Protein AF-A0A0N4UZM1-F1 (afdb_monomer)

Solvent-accessible surface area (backbone atoms only — not comparable to full-atom values): 6048 Å² total; per-residue (Å²): 134,87,82,79,82,72,85,77,78,79,79,71,56,72,70,62,53,51,60,50,52,52,53,50,51,53,54,52,49,54,53,52,50,51,52,53,54,54,35,59,75,34,82,95,64,46,88,50,103,59,91,76,54,71,68,57,48,52,54,53,49,55,54,48,53,49,53,52,51,52,51,50,52,51,50,46,68,78,46,78,52,64,77,59,48,55,52,48,51,61,68,62,51,54,70,75,78,107

Mean predicted aligned error: 13.06 Å

Organism: Enterobius vermicularis (NCBI:txid51028)

Sequence (98 aa):
MKEKKGNQISKKAPHEVSKRNERERIRVSTVNQAFLALQRHLPSIRSHNKRVSKLRILKTAISYIQSLQDLLQVILKFFPNYERLLLITVFFILPVLA

Structure (mmCIF, N/CA/C/O backbone):
data_AF-A0A0N4UZM1-F1
#
_entry.id   AF-A0A0N4UZM1-F1
#
loop_
_atom_site.group_PDB
_atom_site.id
_atom_site.type_symbol
_atom_site.label_atom_id
_atom_site.label_alt_id
_atom_site.label_comp_id
_atom_site.label_asym_id
_atom_site.label_entity_id
_atom_site.label_seq_id
_atom_site.pdbx_PDB_ins_code
_atom_site.Cartn_x
_atom_site.Cartn_y
_atom_site.Cartn_z
_atom_site.occupancy
_atom_site.B_iso_or_equiv
_atom_site.auth_seq_id
_atom_site.auth_comp_id
_atom_site.auth_asym_id
_atom_site.auth_atom_id
_atom_site.pdbx_PDB_model_num
ATOM 1 N N . MET A 1 1 ? -28.232 -31.933 44.687 1.00 48.53 1 MET A N 1
ATOM 2 C CA . MET A 1 1 ? -28.590 -31.097 43.519 1.00 48.53 1 MET A CA 1
ATOM 3 C C . MET A 1 1 ?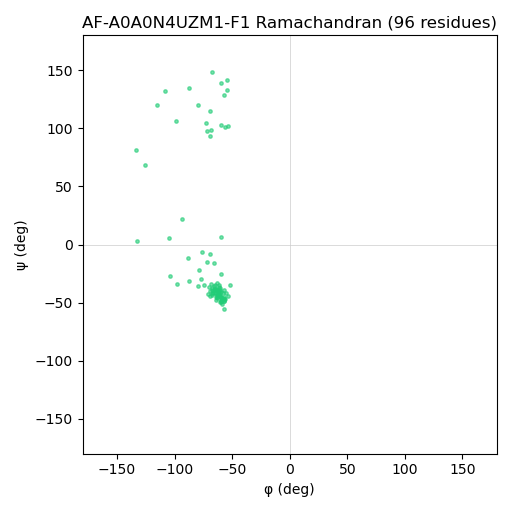 -27.405 -30.177 43.236 1.00 48.53 1 MET A C 1
ATOM 5 O O . MET A 1 1 ? -27.035 -29.432 44.129 1.00 48.53 1 MET A O 1
ATOM 9 N N . LYS A 1 2 ? -26.701 -30.331 42.105 1.00 44.59 2 LYS A N 1
ATOM 10 C CA . LYS A 1 2 ? -25.445 -29.600 41.833 1.00 44.59 2 LYS A CA 1
ATOM 11 C C . LYS A 1 2 ? -25.757 -28.177 41.360 1.00 44.59 2 LYS A C 1
ATOM 13 O O . LYS A 1 2 ? -26.416 -28.000 40.341 1.00 44.59 2 LYS A O 1
ATOM 18 N N . GLU A 1 3 ? -25.279 -27.192 42.107 1.00 46.53 3 GLU A N 1
ATOM 19 C CA . GLU A 1 3 ? -25.413 -25.766 41.816 1.00 46.53 3 GLU A CA 1
ATOM 20 C C . GLU A 1 3 ? -24.564 -25.409 40.582 1.00 46.53 3 GLU A C 1
ATOM 22 O O . GLU A 1 3 ? -23.338 -25.558 40.573 1.00 46.53 3 GLU A O 1
ATOM 27 N N . LYS A 1 4 ? -25.214 -24.993 39.489 1.00 53.75 4 LYS A N 1
ATOM 28 C CA . LYS A 1 4 ? -24.525 -24.505 38.289 1.00 53.75 4 LYS A CA 1
ATOM 29 C C . LYS A 1 4 ? -23.954 -23.119 38.594 1.00 53.75 4 LYS A C 1
ATOM 31 O O . LYS A 1 4 ? -24.694 -22.141 38.600 1.00 53.75 4 LYS A O 1
ATOM 36 N N . LYS A 1 5 ? -22.635 -23.026 38.804 1.00 49.47 5 LYS A N 1
ATOM 37 C CA . LYS A 1 5 ? -21.912 -21.745 38.821 1.00 49.47 5 LYS A CA 1
ATOM 38 C C . LYS A 1 5 ? -22.095 -21.057 37.466 1.00 49.47 5 LYS A C 1
ATOM 40 O O . LYS A 1 5 ? -21.478 -21.444 36.475 1.00 49.47 5 LYS A O 1
ATOM 45 N N . GLY A 1 6 ? -22.977 -20.060 37.436 1.00 48.53 6 GLY A N 1
ATOM 46 C CA . GLY A 1 6 ? -23.127 -19.140 36.318 1.00 48.53 6 GLY A CA 1
ATOM 47 C C . GLY A 1 6 ? -21.781 -18.500 35.986 1.00 48.53 6 GLY A C 1
ATOM 48 O O . GLY A 1 6 ? -21.037 -18.080 36.872 1.00 48.53 6 GLY A O 1
ATOM 49 N N . ASN A 1 7 ? -21.462 -18.485 34.697 1.00 42.75 7 ASN A N 1
ATOM 50 C CA . ASN A 1 7 ? -20.240 -17.942 34.127 1.00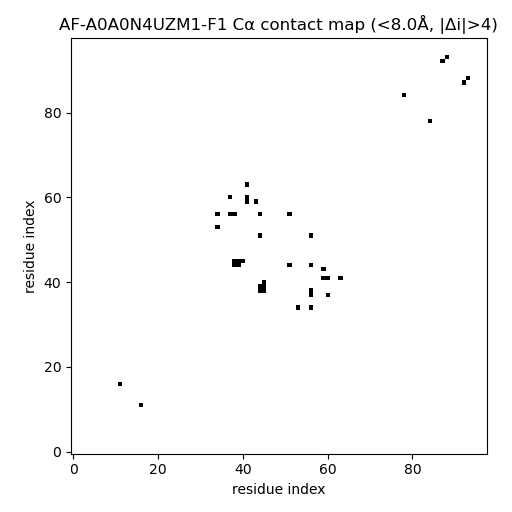 42.75 7 ASN A CA 1
ATOM 51 C C . ASN A 1 7 ? -20.084 -16.461 34.529 1.00 42.75 7 ASN A C 1
ATOM 53 O O . ASN A 1 7 ? -20.759 -15.589 33.981 1.00 42.75 7 ASN A O 1
ATOM 57 N N . GLN A 1 8 ? -19.235 -16.172 35.519 1.00 50.31 8 GLN A N 1
ATOM 58 C CA . GLN A 1 8 ? -18.961 -14.807 35.964 1.00 50.31 8 GLN A CA 1
ATOM 59 C C . GLN A 1 8 ? -18.126 -14.087 34.900 1.00 50.31 8 GLN A C 1
ATOM 61 O O . GLN A 1 8 ? -16.904 -14.219 34.845 1.00 50.31 8 GLN A O 1
ATOM 66 N N . ILE A 1 9 ? -18.785 -13.302 34.047 1.00 57.41 9 ILE A N 1
ATOM 67 C CA . ILE A 1 9 ? -18.109 -12.347 33.167 1.00 57.41 9 ILE A CA 1
ATOM 68 C C . ILE A 1 9 ? -17.528 -11.251 34.069 1.00 57.41 9 ILE A C 1
ATOM 70 O O . ILE A 1 9 ? -18.240 -10.352 34.513 1.00 57.41 9 ILE A O 1
ATOM 74 N N . SER A 1 10 ? -16.236 -11.361 34.386 1.00 52.75 10 SER A N 1
ATOM 75 C CA . SER A 1 10 ? -15.477 -10.375 35.161 1.00 52.75 10 SER A CA 1
ATOM 76 C C . SER A 1 10 ? -15.615 -8.981 34.526 1.00 52.75 10 SER A C 1
ATOM 78 O O . SER A 1 10 ? -14.994 -8.676 33.503 1.00 52.75 10 SER A O 1
ATOM 80 N N . LYS A 1 11 ? -16.464 -8.126 35.112 1.00 58.41 11 LYS A N 1
ATOM 81 C CA . LYS A 1 11 ? -16.580 -6.708 34.751 1.00 58.41 11 LYS A CA 1
ATOM 82 C C . LYS A 1 11 ? -15.298 -6.003 35.200 1.00 58.41 11 LYS A C 1
ATOM 84 O O . LYS A 1 11 ? -15.180 -5.598 36.352 1.00 58.41 11 LYS A O 1
ATOM 89 N N . LYS A 1 12 ? -14.312 -5.887 34.307 1.00 61.50 12 LYS A N 1
ATOM 90 C CA . LYS A 1 12 ? -13.082 -5.128 34.586 1.00 61.50 12 LYS A CA 1
ATOM 91 C C . LYS A 1 12 ? -13.420 -3.668 34.902 1.00 61.50 12 LYS A C 1
ATOM 93 O O . LYS A 1 12 ? -14.276 -3.081 34.241 1.00 61.50 12 LYS A O 1
ATOM 98 N N . ALA A 1 13 ? -12.741 -3.096 35.898 1.00 73.69 13 ALA A N 1
ATOM 99 C CA . ALA A 1 13 ? -13.009 -1.746 36.388 1.00 73.69 13 ALA A CA 1
ATOM 100 C C . ALA A 1 13 ? -12.955 -0.700 35.246 1.00 73.69 13 ALA A C 1
ATOM 102 O O . ALA A 1 13 ? -12.070 -0.792 34.387 1.00 73.69 13 ALA A O 1
ATOM 103 N N . PRO A 1 14 ? -13.842 0.318 35.230 1.00 73.31 14 PRO A N 1
ATOM 104 C CA . PRO A 1 14 ? -13.945 1.308 34.146 1.00 73.31 14 PRO A CA 1
ATOM 105 C C . PRO A 1 14 ? -12.614 1.980 33.769 1.00 73.31 14 PRO A C 1
ATOM 107 O O . PRO A 1 14 ? -12.336 2.224 32.594 1.00 73.31 14 PRO A O 1
ATOM 110 N N . HIS A 1 15 ? -11.749 2.208 34.759 1.00 77.38 15 HIS A N 1
ATOM 111 C CA . HIS A 1 15 ? -10.412 2.772 34.574 1.00 77.38 15 HIS A CA 1
ATOM 112 C C . HIS A 1 15 ? -9.494 1.882 33.711 1.00 77.38 15 HIS A C 1
ATOM 114 O O . HIS A 1 15 ? -8.775 2.373 32.838 1.00 77.38 15 HIS A O 1
ATOM 120 N N . GLU A 1 16 ? -9.548 0.556 33.878 1.00 77.81 16 GLU A N 1
ATOM 121 C CA . GLU A 1 16 ? -8.768 -0.358 33.038 1.00 77.81 16 GLU A CA 1
ATOM 122 C C . GLU A 1 16 ? -9.257 -0.393 31.590 1.00 77.81 16 GLU A C 1
ATOM 124 O O . GLU A 1 16 ? -8.456 -0.580 30.668 1.00 77.81 16 GLU A O 1
ATOM 129 N N . VAL A 1 17 ? -10.570 -0.250 31.385 1.00 83.12 17 VAL A N 1
ATOM 130 C CA . VAL A 1 17 ? -11.181 -0.203 30.051 1.00 83.12 17 VAL A CA 1
ATOM 131 C C . VAL A 1 17 ? -10.746 1.069 29.326 1.00 83.12 17 VAL A C 1
ATOM 133 O O . VAL A 1 17 ? -10.312 0.989 28.179 1.00 83.12 17 VAL A O 1
ATOM 136 N N . SER A 1 18 ? -10.745 2.213 30.018 1.00 86.00 18 SER A N 1
ATOM 137 C CA . SER A 1 18 ? -10.247 3.482 29.473 1.00 86.00 18 SER A CA 1
ATOM 138 C C . SER A 1 18 ? -8.789 3.372 29.004 1.00 86.00 18 SER A C 1
ATOM 140 O O . SER A 1 18 ? -8.476 3.658 27.847 1.00 86.00 18 SER A O 1
ATOM 142 N N . LYS A 1 19 ? -7.905 2.810 29.843 1.00 91.25 19 LYS A N 1
ATOM 143 C CA . LYS A 1 19 ? -6.489 2.609 29.490 1.00 91.25 19 LYS A CA 1
ATOM 144 C C . LYS A 1 19 ? -6.2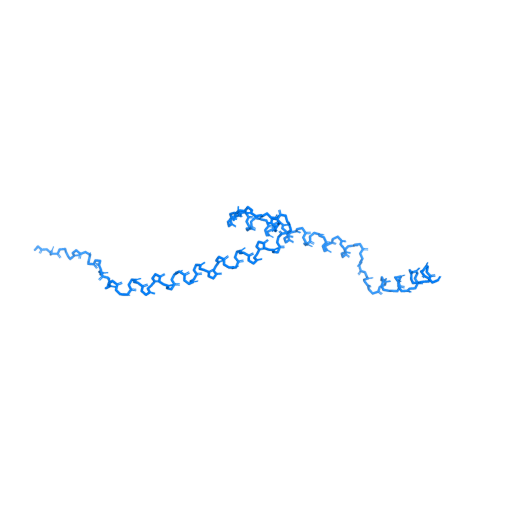96 1.649 28.305 1.00 91.25 19 LYS A C 1
ATOM 146 O O . LYS A 1 19 ? -5.348 1.805 27.537 1.00 91.25 19 LYS A O 1
ATOM 151 N N . ARG A 1 20 ? -7.161 0.636 28.146 1.00 90.06 20 ARG A N 1
ATOM 152 C CA . ARG A 1 20 ? -7.147 -0.255 26.966 1.00 90.06 20 ARG A CA 1
ATOM 153 C C . ARG A 1 20 ? -7.588 0.475 25.699 1.00 90.06 20 ARG A C 1
ATOM 155 O O . ARG A 1 20 ? -6.920 0.332 24.680 1.00 90.06 20 ARG A O 1
ATOM 162 N N . ASN A 1 21 ? -8.657 1.262 25.777 1.00 95.50 21 ASN A N 1
ATOM 163 C CA . ASN A 1 21 ? -9.179 2.017 24.639 1.00 95.50 21 ASN A CA 1
ATOM 164 C C . ASN A 1 21 ? -8.173 3.051 24.134 1.00 95.50 21 ASN A C 1
ATOM 166 O O . ASN A 1 21 ? -8.032 3.213 22.926 1.00 95.50 21 ASN A O 1
ATOM 170 N N . GLU A 1 22 ? -7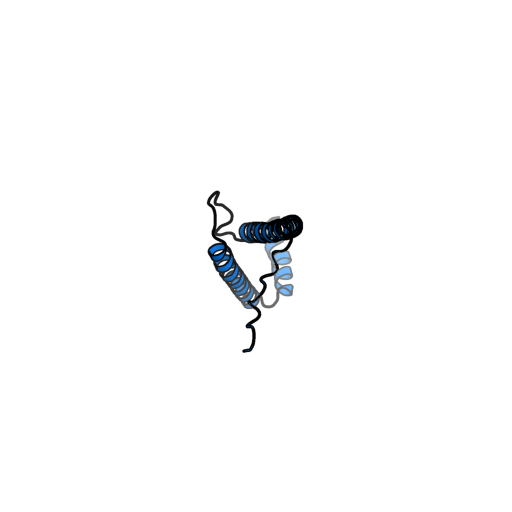.441 3.701 25.038 1.00 94.50 22 GLU A N 1
ATOM 171 C CA . GLU A 1 22 ? -6.401 4.655 24.652 1.00 94.50 22 GLU A CA 1
ATOM 172 C C . GLU A 1 22 ? -5.272 3.979 23.866 1.00 94.50 22 GLU A C 1
ATOM 174 O O . GLU A 1 22 ? -4.887 4.431 22.790 1.00 94.50 22 GLU A O 1
ATOM 179 N N . ARG A 1 23 ? -4.806 2.813 24.331 1.00 94.56 23 ARG A N 1
ATOM 180 C CA . ARG A 1 23 ? -3.814 2.028 23.580 1.00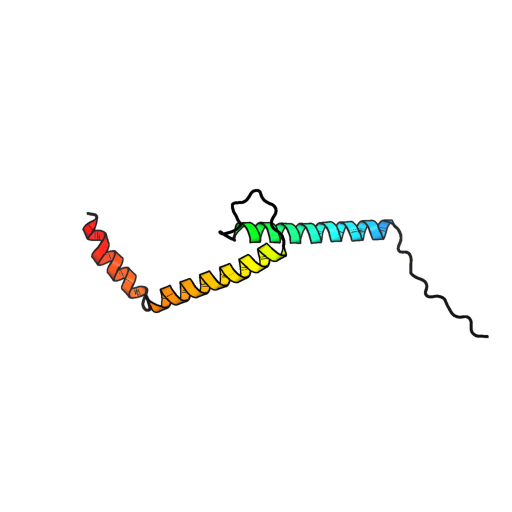 94.56 23 ARG A CA 1
ATOM 181 C C . ARG A 1 23 ? -4.319 1.628 22.199 1.00 94.56 23 ARG A C 1
ATOM 183 O O . ARG A 1 23 ? -3.563 1.697 21.233 1.00 94.56 23 ARG A O 1
ATOM 190 N N . GLU A 1 24 ? -5.584 1.230 22.100 1.00 96.62 24 GLU A N 1
ATOM 191 C CA . GLU A 1 24 ? -6.171 0.862 20.813 1.00 96.62 24 GLU A CA 1
ATOM 192 C C . GLU A 1 24 ? -6.300 2.072 19.880 1.00 96.62 24 GLU A C 1
ATOM 194 O O . GLU A 1 24 ? -6.003 1.958 18.691 1.00 96.62 24 GLU A O 1
ATOM 199 N N . ARG A 1 25 ? -6.635 3.257 20.407 1.00 97.50 25 ARG A N 1
ATOM 200 C CA . ARG A 1 25 ? -6.626 4.511 19.636 1.00 97.50 25 ARG A CA 1
ATOM 201 C C . ARG A 1 25 ? -5.239 4.823 19.081 1.00 97.50 25 ARG A C 1
ATOM 203 O O . ARG A 1 25 ? -5.133 5.115 17.890 1.00 97.50 25 ARG A O 1
ATOM 210 N N . ILE A 1 26 ? -4.190 4.709 19.898 1.00 97.50 26 ILE A N 1
ATOM 211 C CA . ILE A 1 26 ? -2.800 4.924 19.459 1.00 97.50 26 ILE A CA 1
ATOM 212 C C . ILE A 1 26 ? -2.437 3.927 18.356 1.00 97.50 26 ILE A C 1
ATOM 214 O O . ILE A 1 26 ? -1.996 4.332 17.280 1.00 97.50 26 ILE A O 1
ATOM 218 N N . ARG A 1 27 ? -2.705 2.634 18.571 1.00 97.88 27 ARG A N 1
ATOM 219 C CA . ARG A 1 27 ? -2.427 1.579 17.587 1.00 97.88 27 ARG A CA 1
ATOM 220 C C . ARG A 1 27 ? -3.131 1.843 16.254 1.00 97.88 27 ARG A C 1
ATOM 222 O O . ARG A 1 27 ? -2.514 1.757 15.192 1.00 97.88 27 ARG A O 1
ATOM 229 N N . VAL A 1 28 ? -4.420 2.187 16.296 1.00 97.69 28 VAL A N 1
ATOM 230 C CA . VAL A 1 28 ? -5.217 2.504 15.100 1.00 97.69 28 VAL A CA 1
ATOM 231 C C . VAL A 1 28 ? -4.706 3.769 14.410 1.00 97.69 28 VAL A C 1
ATOM 233 O O . VAL A 1 28 ? -4.660 3.805 13.179 1.00 97.69 28 VAL A O 1
ATOM 236 N N . SER A 1 29 ? -4.284 4.782 15.172 1.00 97.62 29 SER A N 1
ATOM 237 C CA . SER A 1 29 ? -3.673 6.001 14.631 1.00 97.62 29 SER A CA 1
ATOM 238 C C . SER A 1 29 ? -2.398 5.683 13.843 1.00 97.62 29 SER A C 1
ATOM 240 O O . SER A 1 29 ? -2.296 6.070 12.677 1.00 97.62 29 SER A O 1
ATOM 242 N N . THR A 1 30 ? -1.490 4.880 14.411 1.00 97.75 30 THR A N 1
ATOM 243 C CA . THR A 1 30 ? -0.266 4.421 13.730 1.00 97.75 30 THR A CA 1
ATOM 244 C C . THR A 1 30 ? -0.584 3.689 12.424 1.00 97.75 30 THR A C 1
ATOM 246 O O . THR A 1 30 ? 0.007 3.978 11.383 1.00 97.75 30 THR A O 1
ATOM 249 N N . VAL A 1 31 ? -1.572 2.786 12.433 1.00 97.69 31 VAL A N 1
ATOM 250 C CA . VAL A 1 31 ? -1.999 2.075 11.215 1.00 97.69 31 VAL A CA 1
ATOM 251 C C . VAL A 1 31 ? -2.549 3.046 10.169 1.00 97.69 31 VAL A C 1
ATOM 253 O O . VAL A 1 31 ? -2.223 2.937 8.989 1.00 97.69 31 VAL A O 1
ATOM 256 N N . ASN A 1 32 ? -3.368 4.017 10.571 1.00 96.75 32 ASN A N 1
ATOM 257 C CA . ASN A 1 32 ? -3.920 4.996 9.636 1.00 96.75 32 ASN A CA 1
ATOM 258 C C . ASN A 1 32 ? -2.823 5.881 9.022 1.00 96.75 32 ASN A C 1
ATOM 260 O O . ASN A 1 32 ? -2.876 6.157 7.824 1.00 96.75 32 ASN A O 1
ATOM 264 N N . GLN A 1 33 ? -1.808 6.268 9.798 1.00 97.19 33 GLN A N 1
ATOM 265 C CA . GLN A 1 33 ? -0.642 6.990 9.282 1.00 97.19 33 GLN A CA 1
ATOM 266 C C . GLN A 1 33 ? 0.124 6.166 8.239 1.00 97.19 33 GLN A C 1
ATOM 268 O O . GLN A 1 33 ? 0.473 6.702 7.186 1.00 97.19 33 GLN A O 1
ATOM 273 N N . ALA A 1 34 ? 0.304 4.861 8.467 1.00 97.50 34 ALA A N 1
ATOM 274 C CA . ALA A 1 34 ? 0.909 3.964 7.481 1.00 97.50 34 ALA A CA 1
ATOM 275 C C . ALA A 1 34 ? 0.087 3.878 6.179 1.00 97.50 34 ALA A C 1
ATOM 277 O O . ALA A 1 34 ? 0.657 3.931 5.090 1.00 97.50 34 ALA A O 1
ATOM 278 N N . PHE A 1 35 ? -1.250 3.834 6.258 1.00 96.81 35 PHE A N 1
ATOM 279 C CA . PHE A 1 35 ? -2.108 3.888 5.063 1.00 96.81 35 PHE A CA 1
ATOM 280 C C . PHE A 1 35 ? -1.965 5.204 4.289 1.00 96.81 35 PHE A C 1
ATOM 282 O O . PHE A 1 35 ? -1.945 5.183 3.058 1.00 96.81 35 PHE A O 1
ATOM 289 N N . LEU A 1 36 ? -1.843 6.339 4.985 1.00 94.56 36 LEU A N 1
ATOM 290 C CA . LEU A 1 36 ? -1.621 7.640 4.346 1.00 94.56 36 LEU A CA 1
ATOM 291 C C . LEU A 1 36 ? -0.245 7.715 3.678 1.00 94.56 36 LEU A C 1
ATOM 293 O O . LEU A 1 36 ? -0.135 8.225 2.564 1.00 94.56 36 LEU A O 1
ATOM 297 N N . ALA A 1 37 ? 0.795 7.196 4.334 1.00 95.56 37 ALA A N 1
ATOM 298 C CA . ALA A 1 37 ? 2.125 7.089 3.743 1.00 95.56 37 ALA A CA 1
ATOM 299 C C . ALA A 1 37 ? 2.084 6.227 2.474 1.00 95.56 37 ALA A C 1
ATOM 301 O O . ALA A 1 37 ? 2.511 6.687 1.417 1.00 95.56 37 ALA A O 1
ATOM 302 N N . LEU A 1 38 ? 1.469 5.042 2.542 1.00 96.75 38 LEU A N 1
ATOM 303 C CA . LEU A 1 38 ? 1.301 4.168 1.384 1.00 96.75 38 LEU A CA 1
ATOM 304 C C . LEU A 1 38 ? 0.552 4.872 0.249 1.00 96.75 38 LEU A C 1
ATOM 306 O O . LEU A 1 38 ? 1.045 4.881 -0.871 1.00 96.75 38 LEU A O 1
ATOM 310 N N . GLN A 1 39 ? -0.580 5.529 0.528 1.00 95.00 39 GLN A N 1
ATOM 311 C CA . GLN A 1 39 ? -1.341 6.275 -0.482 1.00 95.00 39 GLN A CA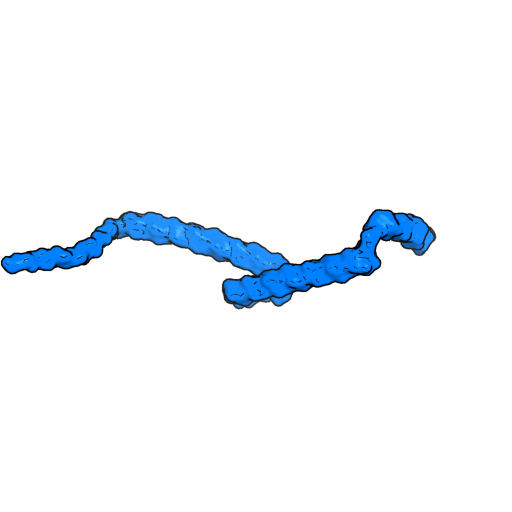 1
ATOM 312 C C . GLN A 1 39 ? -0.484 7.321 -1.195 1.00 95.00 39 GLN A C 1
ATOM 314 O O . GLN A 1 39 ? -0.590 7.459 -2.414 1.00 95.00 39 GLN A O 1
ATOM 319 N N . ARG A 1 40 ? 0.370 8.047 -0.459 1.00 93.94 40 ARG A N 1
ATOM 320 C CA . ARG A 1 40 ? 1.264 9.029 -1.077 1.00 93.94 40 ARG A CA 1
ATOM 321 C C . ARG A 1 40 ? 2.142 8.355 -2.114 1.00 93.94 40 ARG A C 1
ATOM 323 O O . ARG A 1 40 ? 2.252 8.900 -3.190 1.00 93.94 40 ARG A O 1
ATOM 330 N N . HIS A 1 41 ? 2.681 7.165 -1.883 1.00 95.00 41 HIS A N 1
ATOM 331 C CA . HIS A 1 41 ? 3.547 6.503 -2.865 1.00 95.00 41 HIS A CA 1
ATOM 332 C C . HIS A 1 41 ? 2.845 6.014 -4.141 1.00 95.00 41 HIS A C 1
ATOM 334 O O . HIS A 1 41 ? 3.541 5.637 -5.077 1.00 95.00 41 HIS A O 1
ATOM 340 N N . LEU A 1 42 ? 1.511 6.059 -4.226 1.00 95.62 42 LEU A N 1
ATOM 341 C CA . LEU A 1 42 ? 0.744 5.476 -5.329 1.00 95.62 42 LEU A CA 1
ATOM 342 C C . LEU A 1 42 ? 0.344 6.537 -6.370 1.00 95.62 42 LEU A C 1
ATOM 344 O O . LEU A 1 42 ? -0.581 7.312 -6.112 1.00 95.62 42 LEU A O 1
ATOM 348 N N . PRO A 1 43 ? 0.978 6.577 -7.563 1.00 93.00 43 PRO A N 1
ATOM 349 C CA . PRO A 1 43 ? 0.796 7.667 -8.529 1.00 93.00 43 PRO A CA 1
ATOM 350 C C . PRO A 1 43 ? -0.661 7.879 -8.956 1.00 93.00 43 PRO A C 1
ATOM 352 O O . PRO A 1 43 ? -1.126 9.012 -9.035 1.00 93.00 43 PRO A O 1
ATOM 355 N N . SER A 1 44 ? -1.411 6.791 -9.143 1.00 90.88 44 SER A N 1
ATOM 356 C CA . SER A 1 44 ? -2.802 6.814 -9.615 1.00 90.88 44 SER A CA 1
ATOM 357 C C . SER A 1 44 ? -3.820 7.335 -8.595 1.00 90.88 44 SER A C 1
ATOM 359 O O . SER A 1 44 ? -4.959 7.620 -8.962 1.00 90.88 44 SER A O 1
ATOM 361 N N . ILE A 1 45 ? -3.452 7.437 -7.312 1.00 91.75 45 ILE A N 1
ATOM 362 C CA . ILE A 1 45 ? -4.362 7.876 -6.239 1.00 91.75 45 ILE A CA 1
ATOM 363 C C . ILE A 1 45 ? -3.761 8.946 -5.311 1.00 91.75 45 ILE A C 1
ATOM 365 O O . ILE A 1 45 ? -4.428 9.368 -4.362 1.00 91.75 45 ILE A O 1
ATOM 369 N N . ARG A 1 46 ? -2.531 9.410 -5.581 1.00 86.81 46 ARG A N 1
ATOM 370 C CA . ARG A 1 46 ? -1.833 10.448 -4.799 1.00 86.81 46 ARG A CA 1
ATOM 371 C C . ARG A 1 46 ? -2.525 11.815 -4.897 1.00 86.81 46 ARG A C 1
ATOM 373 O O . ARG A 1 46 ? -2.596 12.513 -3.893 1.00 86.81 46 ARG A O 1
ATOM 380 N N . SER A 1 47 ? -3.034 12.191 -6.075 1.00 73.12 47 SER A N 1
ATOM 381 C CA . SER A 1 47 ? -3.431 13.580 -6.397 1.00 73.12 47 SER A CA 1
ATOM 382 C C . SER A 1 47 ? -4.910 13.922 -6.161 1.00 73.12 47 SER A C 1
ATOM 384 O O . SER A 1 47 ? -5.455 14.852 -6.751 1.00 73.12 47 SER A O 1
ATOM 386 N N . HIS A 1 48 ? -5.610 13.176 -5.309 1.00 64.56 48 HIS A N 1
ATOM 387 C CA . HIS A 1 48 ? -7.022 13.444 -5.059 1.00 64.56 48 HIS A CA 1
ATOM 388 C C . HIS A 1 48 ? -7.234 13.874 -3.609 1.00 64.56 48 HIS A C 1
ATOM 390 O O . HIS A 1 48 ? -7.066 13.071 -2.696 1.00 64.56 48 HIS A O 1
ATOM 396 N N . ASN A 1 49 ? -7.767 15.086 -3.406 1.00 70.06 49 AS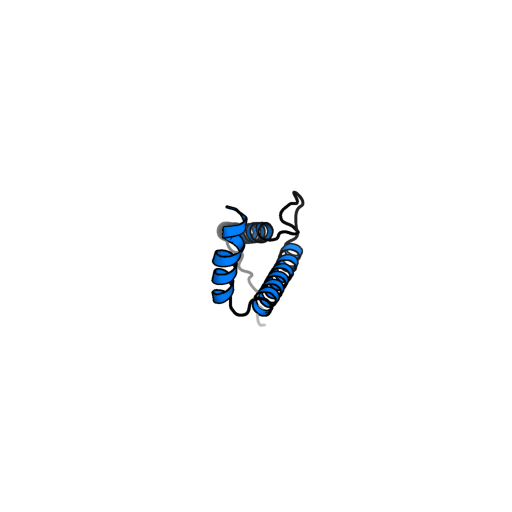N A N 1
ATOM 397 C CA . ASN A 1 49 ? -8.387 15.532 -2.140 1.00 70.06 49 ASN A CA 1
ATOM 398 C C . ASN A 1 49 ? -9.595 14.658 -1.718 1.00 70.06 49 ASN A C 1
ATOM 400 O O . ASN A 1 49 ? -10.313 14.959 -0.766 1.00 70.06 49 ASN A O 1
ATOM 404 N N . LYS A 1 50 ? -9.840 13.559 -2.437 1.00 81.38 50 LYS A N 1
ATOM 405 C CA . LYS A 1 50 ? -10.887 12.582 -2.193 1.00 81.38 50 LYS A CA 1
ATOM 406 C C . LYS A 1 50 ? -10.380 11.520 -1.224 1.00 81.38 50 LYS A C 1
ATOM 408 O O . LYS A 1 50 ? -9.309 10.946 -1.405 1.00 81.38 50 LYS A O 1
ATOM 413 N N . ARG A 1 51 ? -11.208 11.188 -0.232 1.00 87.38 51 ARG A N 1
ATOM 414 C CA . ARG A 1 51 ? -10.970 10.043 0.656 1.00 87.38 51 ARG A CA 1
ATOM 415 C C . ARG A 1 51 ? -10.844 8.753 -0.159 1.00 87.38 51 ARG A C 1
ATOM 417 O O . ARG A 1 51 ? -11.729 8.428 -0.951 1.00 87.38 51 ARG A O 1
ATOM 424 N N . VAL A 1 52 ? -9.771 7.999 0.079 1.00 91.62 52 VAL A N 1
ATOM 425 C CA . VAL A 1 52 ? -9.532 6.692 -0.543 1.00 91.62 52 VAL A CA 1
ATOM 426 C C . VAL A 1 52 ? -9.718 5.590 0.498 1.00 91.62 52 VAL A C 1
ATOM 428 O O . VAL A 1 52 ? -9.204 5.668 1.609 1.00 91.62 52 VAL A O 1
ATOM 431 N N . SER A 1 53 ? -10.475 4.548 0.151 1.00 95.56 53 SER A N 1
ATOM 432 C CA . SER A 1 53 ? -10.677 3.397 1.041 1.00 95.56 53 SER A CA 1
ATOM 433 C C . SER A 1 53 ? -9.386 2.589 1.233 1.00 95.56 53 SER A C 1
ATOM 435 O O . SER A 1 53 ? -8.616 2.437 0.283 1.00 95.56 53 SER A O 1
ATOM 437 N N . LYS A 1 54 ? -9.214 1.970 2.410 1.00 96.50 54 LYS A N 1
ATOM 438 C CA . LYS A 1 54 ? -8.079 1.077 2.719 1.00 96.50 54 LYS A CA 1
ATOM 439 C C . LYS A 1 54 ? -7.921 -0.051 1.695 1.00 96.50 54 LYS A C 1
ATOM 441 O O . LYS A 1 54 ? -6.822 -0.281 1.210 1.00 96.50 54 LYS A O 1
ATOM 446 N N . LEU A 1 55 ? -9.024 -0.696 1.302 1.00 97.62 55 LEU A N 1
ATOM 447 C CA . LEU A 1 55 ? -9.010 -1.763 0.295 1.00 97.62 55 LEU A CA 1
ATOM 448 C C . LEU A 1 55 ? -8.488 -1.267 -1.058 1.00 97.62 55 LEU A C 1
ATOM 450 O O . LEU A 1 55 ? -7.669 -1.933 -1.684 1.00 97.62 55 LEU A O 1
ATOM 454 N N . ARG A 1 56 ? -8.939 -0.087 -1.500 1.00 96.06 56 ARG A N 1
ATOM 455 C CA . ARG A 1 56 ? -8.452 0.521 -2.743 1.00 96.06 56 ARG A CA 1
ATOM 456 C C . ARG A 1 56 ? -6.960 0.840 -2.663 1.00 96.06 56 ARG A C 1
ATOM 458 O O . ARG A 1 56 ? -6.258 0.511 -3.606 1.00 96.06 56 ARG A O 1
ATOM 465 N N . ILE A 1 57 ? -6.476 1.396 -1.547 1.00 97.00 57 ILE A N 1
ATOM 466 C CA . ILE A 1 57 ? -5.038 1.649 -1.336 1.00 97.00 57 ILE A CA 1
ATOM 467 C C . ILE A 1 57 ? -4.236 0.347 -1.495 1.00 97.00 57 ILE A C 1
ATOM 469 O O . ILE A 1 57 ? -3.260 0.330 -2.238 1.00 97.00 57 ILE A O 1
ATOM 473 N N . LEU A 1 58 ? -4.674 -0.753 -0.869 1.00 98.44 58 LEU A N 1
ATOM 474 C CA . LEU A 1 58 ? -3.985 -2.049 -0.962 1.00 98.44 58 LEU A CA 1
ATOM 475 C C . LEU A 1 58 ? -3.989 -2.616 -2.384 1.00 98.44 58 LEU A C 1
ATOM 477 O O . LEU A 1 58 ? -2.938 -3.006 -2.884 1.00 98.44 58 LEU A O 1
ATOM 481 N N . LYS A 1 59 ? -5.148 -2.625 -3.057 1.00 98.19 59 LYS A N 1
ATOM 482 C CA . LYS A 1 59 ? -5.247 -3.097 -4.448 1.00 98.19 59 LYS A CA 1
ATOM 483 C C . LYS A 1 59 ? -4.331 -2.295 -5.372 1.00 98.19 59 LYS A C 1
ATOM 485 O O . LYS A 1 59 ? -3.598 -2.875 -6.161 1.00 98.19 59 LYS A O 1
ATOM 490 N N . THR A 1 60 ? -4.340 -0.970 -5.239 1.00 97.19 60 THR A N 1
ATOM 491 C CA . THR A 1 60 ? -3.491 -0.091 -6.046 1.00 97.19 60 THR A CA 1
ATOM 492 C C . THR A 1 60 ? -2.004 -0.286 -5.741 1.00 97.19 60 THR A C 1
ATOM 494 O O . THR A 1 60 ? -1.202 -0.244 -6.667 1.00 97.19 60 THR A O 1
ATOM 497 N N . ALA A 1 61 ? -1.627 -0.549 -4.486 1.00 98.25 61 ALA A N 1
ATOM 498 C CA . ALA A 1 61 ? -0.246 -0.870 -4.126 1.00 98.25 61 ALA A CA 1
ATOM 499 C C . ALA A 1 61 ? 0.248 -2.161 -4.781 1.00 98.25 61 ALA A C 1
ATOM 501 O O . ALA A 1 61 ? 1.334 -2.167 -5.355 1.00 98.25 61 ALA A O 1
ATOM 502 N N . ILE A 1 62 ? -0.562 -3.222 -4.745 1.00 98.50 62 ILE A N 1
ATOM 503 C CA . ILE A 1 62 ? -0.232 -4.503 -5.384 1.00 98.50 62 ILE A CA 1
ATOM 504 C C . ILE A 1 62 ? -0.013 -4.302 -6.885 1.00 98.50 62 ILE A C 1
ATOM 506 O O . ILE A 1 62 ? 1.041 -4.669 -7.399 1.00 98.50 62 ILE A O 1
ATOM 510 N N . SER A 1 63 ? -0.962 -3.653 -7.568 1.00 98.06 63 SER A N 1
ATOM 511 C CA . SER A 1 63 ? -0.834 -3.381 -9.003 1.00 98.06 63 SER A CA 1
ATOM 512 C C . SER A 1 63 ? 0.387 -2.521 -9.324 1.00 98.06 63 SER A C 1
ATOM 514 O O . SER A 1 63 ? 1.066 -2.773 -10.310 1.00 98.06 63 SER A O 1
ATOM 516 N N . TYR A 1 64 ? 0.702 -1.528 -8.488 1.00 98.00 64 TYR A N 1
ATOM 517 C CA . TYR A 1 64 ? 1.857 -0.664 -8.720 1.00 98.00 64 TYR A CA 1
ATOM 518 C C . TYR A 1 64 ? 3.184 -1.420 -8.593 1.00 98.00 64 TYR A C 1
ATOM 520 O O . TYR A 1 64 ? 4.059 -1.250 -9.436 1.00 98.00 64 TYR A O 1
ATOM 528 N N . ILE A 1 65 ? 3.319 -2.294 -7.591 1.00 98.31 65 ILE A N 1
ATOM 529 C CA . ILE A 1 65 ? 4.503 -3.152 -7.445 1.00 98.31 65 ILE A CA 1
ATOM 530 C C . ILE A 1 65 ? 4.666 -4.049 -8.677 1.00 98.31 65 ILE A C 1
ATOM 532 O O . ILE A 1 65 ? 5.767 -4.128 -9.215 1.00 98.31 65 ILE A O 1
ATOM 536 N N . GLN A 1 66 ? 3.581 -4.666 -9.152 1.00 98.31 66 GLN A N 1
ATOM 537 C CA . GLN A 1 66 ? 3.602 -5.507 -10.354 1.00 98.31 66 GLN A CA 1
ATOM 538 C C . GLN A 1 66 ? 4.059 -4.716 -11.585 1.00 98.31 66 GLN A C 1
ATOM 540 O O . GLN A 1 66 ? 4.996 -5.124 -12.260 1.00 98.31 66 GLN A O 1
ATOM 545 N N . SER A 1 67 ? 3.500 -3.525 -11.819 1.00 97.56 67 SER A N 1
ATOM 546 C CA . SER A 1 67 ? 3.919 -2.679 -12.944 1.00 97.56 67 SER A CA 1
ATOM 547 C C . SER A 1 67 ? 5.388 -2.249 -12.863 1.00 97.56 67 SER A C 1
ATOM 549 O O . SER A 1 67 ? 6.059 -2.165 -13.889 1.00 97.56 67 SER A O 1
ATOM 551 N N . LEU A 1 68 ? 5.909 -1.982 -11.660 1.00 97.38 68 LEU A N 1
ATOM 552 C CA . LEU A 1 68 ? 7.331 -1.680 -11.476 1.00 97.38 68 LEU A CA 1
ATOM 553 C C . LEU A 1 68 ? 8.211 -2.903 -11.766 1.00 97.38 68 LEU A C 1
ATOM 555 O O . LEU A 1 68 ? 9.267 -2.756 -12.376 1.00 97.38 68 LEU A O 1
ATOM 559 N N . GLN A 1 69 ? 7.783 -4.099 -11.359 1.00 97.56 69 GLN A N 1
ATOM 560 C CA . GLN A 1 69 ? 8.490 -5.346 -11.663 1.00 97.56 69 GLN A CA 1
ATOM 561 C C . GLN A 1 69 ? 8.521 -5.622 -13.170 1.00 97.56 69 GLN A C 1
ATOM 563 O O . GLN A 1 69 ? 9.591 -5.923 -13.699 1.00 97.56 69 GLN A O 1
ATOM 568 N N . ASP A 1 70 ? 7.397 -5.449 -13.865 1.00 96.31 70 ASP A N 1
ATOM 569 C CA . ASP A 1 70 ? 7.311 -5.617 -15.320 1.00 96.31 70 ASP A CA 1
ATOM 570 C C . ASP A 1 70 ? 8.219 -4.617 -16.047 1.00 96.31 70 ASP A C 1
ATOM 572 O O . ASP A 1 70 ? 8.974 -4.988 -16.949 1.00 96.31 70 ASP A O 1
ATOM 576 N N . LEU A 1 71 ? 8.214 -3.352 -15.610 1.00 94.69 71 LEU A N 1
ATOM 577 C CA . LEU A 1 71 ? 9.089 -2.316 -16.159 1.00 94.69 71 LEU A CA 1
ATOM 578 C C . LEU A 1 71 ? 10.570 -2.673 -15.979 1.00 94.69 71 LEU A C 1
ATOM 580 O O . LEU A 1 71 ? 11.354 -2.532 -16.917 1.00 94.69 71 LEU A O 1
ATOM 584 N N . LEU A 1 72 ? 10.960 -3.161 -14.801 1.00 92.81 72 LEU A N 1
ATOM 585 C CA . LEU A 1 72 ? 12.335 -3.595 -14.556 1.00 92.81 72 LEU A CA 1
ATOM 586 C C . LEU A 1 72 ? 12.717 -4.796 -15.426 1.00 92.81 72 LEU A C 1
ATOM 588 O O . LEU A 1 72 ? 13.807 -4.797 -15.989 1.00 92.81 72 LEU A O 1
ATOM 592 N N . GLN A 1 73 ? 11.838 -5.786 -15.594 1.00 91.38 73 GLN A N 1
ATOM 593 C CA . GLN A 1 73 ? 12.104 -6.928 -16.478 1.00 91.38 73 GLN A CA 1
ATOM 594 C C . GLN A 1 73 ? 12.302 -6.495 -17.930 1.00 91.38 73 GLN A C 1
ATOM 596 O O . GLN A 1 73 ? 13.220 -6.971 -18.596 1.00 91.38 73 GLN A O 1
ATOM 601 N N . VAL A 1 74 ? 11.468 -5.569 -18.406 1.00 90.44 74 VAL A N 1
ATOM 602 C CA . VAL A 1 74 ? 11.608 -4.948 -19.726 1.00 90.44 74 VAL A CA 1
ATOM 603 C C . VAL A 1 74 ? 12.983 -4.291 -19.843 1.00 90.44 74 VAL A C 1
ATOM 605 O O . VAL A 1 74 ? 13.758 -4.662 -20.722 1.00 90.44 74 VAL A O 1
ATOM 608 N N . ILE A 1 75 ? 13.330 -3.385 -18.928 1.00 87.44 75 ILE A N 1
ATOM 609 C CA . ILE A 1 75 ? 14.613 -2.666 -18.955 1.00 87.44 75 ILE A CA 1
ATOM 610 C C . ILE A 1 75 ? 15.796 -3.641 -18.938 1.00 87.44 75 ILE A C 1
ATOM 612 O O . ILE A 1 75 ? 16.699 -3.514 -19.762 1.00 87.44 75 ILE A O 1
ATOM 616 N N . LEU A 1 76 ? 15.778 -4.642 -18.056 1.00 87.06 76 LEU A N 1
ATOM 617 C CA . LEU A 1 76 ? 16.848 -5.636 -17.948 1.00 87.06 76 LEU A CA 1
ATOM 618 C C . LEU A 1 76 ? 16.965 -6.513 -19.203 1.00 87.06 76 LEU A C 1
ATOM 620 O O . LEU A 1 76 ? 18.073 -6.867 -19.599 1.00 87.06 76 LEU A O 1
ATOM 624 N N . LYS A 1 77 ? 15.845 -6.830 -19.864 1.00 85.12 77 LYS A N 1
ATOM 625 C CA . LYS A 1 77 ? 15.842 -7.570 -21.133 1.00 85.12 77 LYS A CA 1
ATOM 626 C C . LYS A 1 77 ? 16.407 -6.739 -22.287 1.00 85.12 77 LYS A C 1
ATOM 628 O O . LYS A 1 77 ? 17.121 -7.283 -23.125 1.00 85.12 77 LYS A O 1
ATOM 633 N 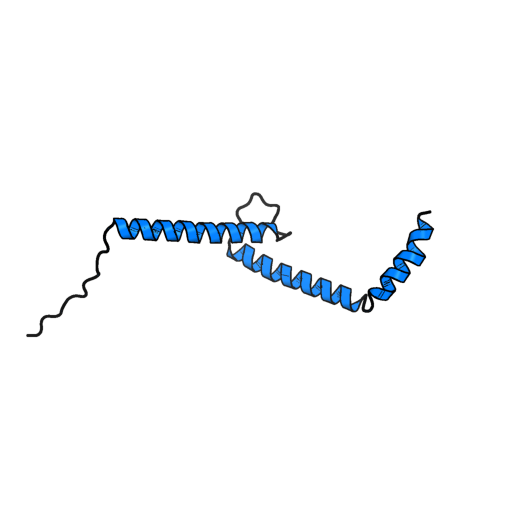N . PHE A 1 78 ? 16.078 -5.448 -22.350 1.00 82.31 78 PHE A N 1
ATOM 634 C CA . PHE A 1 78 ? 16.551 -4.550 -23.409 1.00 82.31 78 PHE A CA 1
ATOM 635 C C . PHE A 1 78 ? 18.004 -4.099 -23.204 1.00 82.31 78 PHE A C 1
ATOM 637 O O . PHE A 1 78 ? 18.717 -3.887 -24.183 1.00 82.31 78 PHE A O 1
ATOM 644 N N . PHE A 1 79 ? 18.467 -4.009 -21.956 1.00 73.19 79 PHE A N 1
ATOM 645 C CA . PHE A 1 79 ? 19.818 -3.568 -21.609 1.00 73.19 79 PHE A CA 1
ATOM 646 C C . PHE A 1 79 ? 20.536 -4.605 -20.732 1.00 73.19 79 PHE A C 1
ATOM 648 O O . PHE A 1 79 ? 20.826 -4.338 -19.565 1.00 73.19 79 PHE A O 1
ATOM 655 N N . PRO A 1 80 ? 20.879 -5.781 -21.289 1.00 69.62 80 PRO A N 1
ATOM 656 C CA . PRO A 1 80 ? 21.499 -6.867 -20.529 1.00 69.62 80 PRO A CA 1
ATOM 657 C C . PRO A 1 80 ? 22.905 -6.525 -20.008 1.00 69.62 80 PRO A C 1
ATOM 659 O O . PRO A 1 80 ? 23.416 -7.214 -19.135 1.00 69.62 80 PRO A O 1
ATOM 662 N N . ASN A 1 81 ? 23.541 -5.470 -20.537 1.00 73.62 81 ASN A N 1
ATOM 663 C CA . ASN A 1 81 ? 24.878 -5.020 -20.149 1.00 73.62 81 ASN A CA 1
ATOM 664 C C . ASN A 1 81 ? 24.889 -3.497 -19.935 1.00 73.62 81 ASN A C 1
ATOM 666 O O . ASN A 1 81 ? 25.301 -2.741 -20.817 1.00 73.62 81 ASN A O 1
ATOM 670 N N . TYR A 1 82 ? 24.442 -3.040 -18.767 1.00 63.56 82 TYR A N 1
ATOM 671 C CA . TYR A 1 82 ? 24.459 -1.621 -18.370 1.00 63.56 82 TYR A CA 1
ATOM 672 C C . TYR A 1 82 ? 25.877 -1.010 -18.357 1.00 63.56 82 TYR A C 1
ATOM 674 O O . TYR A 1 82 ? 26.030 0.175 -18.640 1.00 63.56 82 TYR A O 1
ATOM 682 N N . GLU A 1 83 ? 26.917 -1.830 -18.171 1.00 60.09 83 GLU A N 1
ATOM 683 C CA . GLU A 1 83 ? 28.335 -1.448 -18.318 1.00 60.09 83 GLU A CA 1
ATOM 684 C C . GLU A 1 83 ? 28.696 -0.981 -19.745 1.00 60.09 83 GLU A C 1
ATOM 686 O O . GLU A 1 83 ? 29.480 -0.051 -19.922 1.00 60.09 83 GLU A O 1
ATOM 691 N N . ARG A 1 84 ? 28.086 -1.559 -20.796 1.00 60.31 84 ARG A N 1
ATOM 692 C CA . ARG A 1 84 ? 28.304 -1.092 -22.183 1.00 60.31 84 ARG A CA 1
ATOM 693 C C . ARG A 1 84 ? 27.501 0.159 -22.528 1.00 60.31 84 ARG A C 1
ATOM 695 O O . ARG A 1 84 ? 27.858 0.862 -23.470 1.00 60.31 84 ARG A O 1
ATOM 702 N N . LEU A 1 85 ? 26.422 0.437 -21.798 1.00 61.66 85 LEU A N 1
ATOM 703 C CA . LEU A 1 85 ? 25.560 1.584 -22.072 1.00 61.66 85 LEU A CA 1
ATOM 704 C C . LEU A 1 85 ? 26.214 2.900 -21.634 1.00 61.66 85 LEU A C 1
ATOM 706 O O . LEU A 1 85 ? 26.077 3.891 -22.343 1.00 61.66 85 LEU A O 1
ATOM 710 N N . LEU A 1 86 ? 26.984 2.887 -20.537 1.00 61.69 86 LEU A N 1
ATOM 711 C CA . LEU A 1 86 ? 27.813 4.021 -20.106 1.00 61.69 86 LEU A CA 1
ATOM 712 C C . LEU A 1 86 ? 28.873 4.395 -21.152 1.00 61.69 86 LEU A C 1
ATOM 714 O O . LEU A 1 86 ? 29.105 5.574 -21.390 1.00 61.69 86 LEU A O 1
ATOM 718 N N . LEU A 1 87 ? 29.462 3.410 -21.839 1.00 59.09 87 LEU A N 1
ATOM 719 C CA . LEU A 1 87 ? 30.372 3.668 -22.959 1.00 59.09 87 LEU A CA 1
ATOM 720 C C . LEU A 1 87 ? 29.648 4.336 -24.137 1.00 59.09 87 LEU A C 1
ATOM 722 O O . LEU A 1 87 ? 30.177 5.287 -24.696 1.00 59.09 87 LEU A O 1
ATOM 726 N N . ILE A 1 88 ? 28.430 3.909 -24.489 1.00 59.47 88 ILE A N 1
ATOM 727 C CA . ILE A 1 88 ? 27.677 4.496 -25.614 1.00 59.47 88 ILE A CA 1
ATOM 728 C C . ILE A 1 88 ? 27.183 5.912 -25.282 1.00 59.47 88 ILE A C 1
ATOM 730 O O . ILE A 1 88 ? 27.308 6.810 -26.110 1.00 59.47 88 ILE A O 1
ATOM 734 N N . THR A 1 89 ? 26.661 6.161 -24.079 1.00 61.53 89 THR A N 1
ATOM 735 C CA . THR A 1 89 ? 26.165 7.497 -23.706 1.00 61.53 89 THR A CA 1
ATOM 736 C C . THR A 1 89 ? 27.299 8.510 -23.532 1.00 61.53 89 THR A C 1
ATOM 738 O O . THR A 1 89 ? 27.151 9.657 -23.950 1.00 61.53 89 THR A O 1
ATOM 741 N N . VAL A 1 90 ? 28.450 8.096 -22.994 1.00 63.53 90 VAL A N 1
ATOM 742 C CA . VAL A 1 90 ? 29.606 8.985 -22.789 1.00 63.53 90 VAL A CA 1
ATOM 743 C C . VAL A 1 90 ? 30.406 9.212 -24.080 1.00 63.53 90 VAL A C 1
ATOM 745 O O . VAL A 1 90 ? 30.856 10.333 -24.295 1.00 63.53 90 VAL A O 1
ATOM 748 N N . PHE A 1 91 ? 30.546 8.219 -24.975 1.00 62.62 91 PHE A N 1
ATOM 749 C CA . PHE A 1 91 ? 31.286 8.403 -26.240 1.00 62.62 91 PHE A CA 1
ATOM 750 C C . PHE A 1 91 ? 30.448 8.937 -27.408 1.00 62.62 91 PHE A C 1
ATOM 752 O O . PHE A 1 91 ? 31.005 9.635 -28.250 1.00 62.62 91 PHE A O 1
ATOM 759 N N . PHE A 1 92 ? 29.149 8.624 -27.503 1.00 60.66 92 PHE A N 1
ATOM 760 C CA . PHE A 1 92 ? 28.341 9.012 -28.672 1.00 60.66 92 PHE A CA 1
ATOM 761 C C . PHE A 1 92 ? 27.394 10.193 -28.433 1.00 60.66 92 PHE A C 1
ATOM 763 O O . PHE A 1 92 ? 27.083 10.893 -29.391 1.00 60.66 92 PHE A O 1
ATOM 770 N N . ILE A 1 93 ? 26.930 10.447 -27.201 1.00 57.53 93 ILE A N 1
ATOM 771 C CA . ILE A 1 93 ? 25.913 11.491 -26.947 1.00 57.53 93 ILE A CA 1
ATOM 772 C C . ILE A 1 93 ? 26.537 12.816 -26.475 1.00 57.53 93 ILE A C 1
ATOM 774 O O . ILE A 1 93 ? 26.055 13.881 -26.851 1.00 57.53 93 ILE A O 1
ATOM 778 N N . LEU A 1 94 ? 27.640 12.781 -25.719 1.00 57.59 94 LEU A N 1
ATOM 779 C CA . LEU A 1 94 ? 28.353 13.989 -25.277 1.00 57.59 94 LEU A CA 1
ATOM 780 C C . LEU A 1 94 ? 28.934 14.871 -26.408 1.00 57.59 94 LEU A C 1
ATOM 782 O O . LEU A 1 94 ? 28.795 16.087 -26.303 1.00 57.59 94 LEU A O 1
ATOM 786 N N . PRO A 1 95 ? 29.542 14.337 -27.489 1.00 60.28 95 PRO A N 1
ATOM 787 C CA . PRO A 1 95 ? 30.117 15.180 -28.543 1.00 60.28 95 PRO A CA 1
ATOM 788 C C . PRO A 1 95 ? 29.080 15.799 -29.494 1.00 60.28 95 PRO A C 1
ATOM 790 O O . PRO A 1 95 ? 29.445 16.616 -30.327 1.00 60.28 95 PRO A O 1
ATOM 793 N N . VAL A 1 96 ? 27.797 15.431 -29.391 1.00 62.28 96 VAL A N 1
ATOM 794 C CA . VAL A 1 96 ? 26.713 16.013 -30.210 1.00 62.28 96 VAL A CA 1
ATOM 795 C C . VAL A 1 96 ? 26.117 17.274 -29.558 1.00 62.28 96 VAL A C 1
ATOM 797 O O . VAL A 1 96 ? 25.381 18.015 -30.202 1.00 62.28 96 VAL A O 1
ATOM 800 N N . LEU A 1 97 ? 26.445 17.542 -28.288 1.00 58.53 97 LEU A N 1
ATOM 801 C CA . LEU A 1 97 ? 26.013 18.734 -27.547 1.00 58.53 97 LEU A CA 1
ATOM 802 C C . LEU A 1 97 ? 27.115 19.801 -27.366 1.00 58.53 97 LEU A C 1
ATOM 804 O O . LEU A 1 97 ? 26.874 20.776 -26.652 1.00 58.53 97 LEU A O 1
ATOM 808 N N . ALA A 1 98 ? 28.292 19.620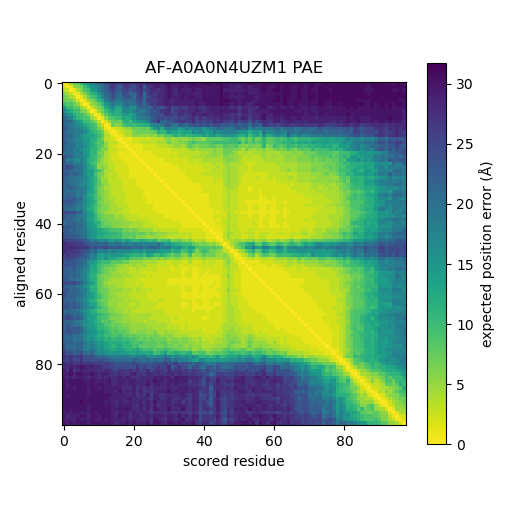 -27.975 1.00 54.28 98 ALA A N 1
ATOM 809 C CA . ALA A 1 98 ? 29.420 20.556 -27.920 1.00 54.28 98 ALA A CA 1
ATOM 810 C C . ALA A 1 98 ? 29.585 21.340 -29.229 1.00 54.28 98 ALA A C 1
ATOM 812 O O . ALA A 1 98 ? 29.333 20.750 -30.304 1.00 54.28 98 ALA A O 1
#

Secondary structure (DSSP, 8-state):
-------------HHHHHHHHHHHHHHHHHHHHHHHHHHHH-HHHHT-SS---HHHHHHHHHHHHHHHHHHHHHHHHH-S-HHHHHHHIIIIIGGG--

Radius of gyration: 28.19 Å; Cα contacts (8 Å, |Δi|>4): 21; chains: 1; bounding box: 60×52×74 Å

Foldseek 3Di:
DDDPDDDPPPPPDPVVVVVVVVVVVVVVVVVVVVLLVLQCVQPVRNPDPDDDDSVRSVVSSVVVVVVVVVVVVVVCVVCVDVVVVCVCCVVPVVVVVD

InterPro domains:
  IPR011598 Myc-type, basic helix-loop-helix (bHLH) domain [PF00010] (18-69)
  IPR011598 Myc-type, basic helix-loop-helix (bHLH) domain [PS50888] (15-68)
  IPR011598 Myc-type, basic helix-loop-helix (bHLH) domain [SM00353] (21-74)
  IPR036638 Helix-loop-helix DNA-binding domain superfamily [G3DSA:4.10.280.10] (7-73)
  IPR036638 Helix-loop-helix DNA-binding domain superfamily [SSF47459] (19-77)
  IPR050283 E-box Binding Transcriptional Regulators [PTHR23349] (10-73)

pLDDT: mean 80.86, std 17.71, range [42.75, 98.5]